Protein AF-A0A8T2VS07-F1 (afdb_monomer_lite)

Foldseek 3Di:
DLVCVVVVVVVVVVVLLVVVVKDWPDKDKDQDDLVNLCVVVVVCPPPPCSVVVSCVSRVHIDMDIDIDDVCCVVVVCLQADDPDLVPRDPNRPCVVPVVVDDDDDDD

Sequence (107 aa):
MADGVQWGLVSKIISRFEEKGFILKALKLLQIHRSFALQHYADLVGKPFFDGLIDYVTSDLVIAMVWYGRGAILTGCKMLRVTKPTNSNPGTIRGDYGVRGGGLGGD

pLDDT: mean 75.75, std 17.91, range [28.39, 95.31]

Organism: Ceratopteris richardii (NCBI:txid49495)

Secondary structure (DSSP, 8-state):
--HHHHTT-HHHHHHHHHHTTPEEEEEEEEEPPHHHHHHHTGGGTTSTTHHHHHHHHHSSEEEEEEEESTTHHHHHHHHH--SSGGGPPTTSHHHHHTTSS--S---

Radius of gyration: 14.72 Å; chains: 1; bounding box: 36×27×40 Å

Structure (mmCIF, N/CA/C/O backbone):
data_AF-A0A8T2VS07-F1
#
_entry.id   AF-A0A8T2VS07-F1
#
loop_
_atom_site.group_PDB
_atom_site.id
_atom_site.type_symbol
_atom_site.label_atom_id
_atom_site.label_alt_id
_atom_site.label_comp_id
_atom_site.label_asym_id
_atom_site.label_entity_id
_atom_site.label_seq_id
_atom_site.pdbx_PDB_ins_code
_atom_site.Cartn_x
_atom_site.Cartn_y
_atom_site.Cartn_z
_atom_site.occupancy
_atom_site.B_iso_or_equiv
_atom_site.auth_seq_id
_atom_site.auth_comp_id
_atom_site.auth_asym_id
_atom_site.auth_atom_id
_atom_site.pdbx_PDB_model_num
ATOM 1 N N . MET A 1 1 ? -3.181 2.421 5.310 1.00 51.22 1 MET A N 1
ATOM 2 C CA . MET A 1 1 ? -2.393 3.585 5.737 1.00 51.22 1 MET A CA 1
ATOM 3 C C . MET A 1 1 ? -3.127 4.790 5.179 1.00 51.22 1 MET A C 1
ATOM 5 O O . MET A 1 1 ? -2.981 5.104 4.003 1.00 51.22 1 MET A O 1
ATOM 9 N N . ALA A 1 2 ? -4.070 5.299 5.978 1.00 51.00 2 ALA A N 1
ATOM 10 C CA . ALA A 1 2 ? -4.873 6.489 5.676 1.00 51.00 2 ALA A CA 1
ATOM 11 C C . ALA A 1 2 ? -4.000 7.765 5.696 1.00 51.00 2 ALA A C 1
ATOM 13 O O . ALA A 1 2 ? -4.179 8.691 4.910 1.00 51.00 2 ALA A O 1
ATOM 14 N N . ASP A 1 3 ? -2.944 7.728 6.503 1.00 57.81 3 ASP A N 1
ATOM 15 C CA . ASP A 1 3 ? -1.847 8.691 6.597 1.00 57.81 3 ASP A CA 1
ATOM 16 C C . ASP A 1 3 ? -1.123 8.983 5.266 1.00 57.81 3 ASP A C 1
ATOM 18 O O . ASP A 1 3 ? -0.740 10.121 4.991 1.00 57.81 3 ASP A O 1
ATOM 22 N N . GLY A 1 4 ? -0.961 7.983 4.394 1.00 58.66 4 GLY A N 1
ATOM 23 C CA . GLY A 1 4 ? -0.286 8.156 3.101 1.00 58.66 4 GLY A CA 1
ATOM 24 C C . GLY A 1 4 ? -0.999 9.127 2.150 1.00 58.66 4 GLY A C 1
ATOM 25 O O . GLY A 1 4 ? -0.343 9.811 1.357 1.00 58.66 4 GLY A O 1
ATOM 26 N N . VAL A 1 5 ? -2.329 9.211 2.249 1.00 58.62 5 VAL A N 1
ATOM 27 C CA . VAL A 1 5 ? -3.150 10.147 1.466 1.00 58.62 5 VAL A CA 1
ATOM 28 C C . VAL A 1 5 ? -3.041 11.551 2.055 1.00 58.62 5 VAL A C 1
ATOM 30 O O . VAL A 1 5 ? -2.762 12.499 1.321 1.00 58.62 5 VAL A O 1
ATOM 33 N N . GLN A 1 6 ? -3.151 11.672 3.381 1.00 58.88 6 GLN A N 1
ATOM 34 C CA . GLN A 1 6 ? -3.092 12.952 4.090 1.00 58.88 6 GLN A CA 1
ATOM 35 C C . GLN A 1 6 ? -1.748 13.680 3.944 1.00 58.88 6 GLN A C 1
ATOM 37 O O . GLN A 1 6 ? -1.704 14.908 3.964 1.00 58.88 6 GLN A O 1
ATOM 42 N N . TRP A 1 7 ? -0.637 12.955 3.783 1.00 62.88 7 TRP A N 1
ATOM 43 C CA . TRP A 1 7 ? 0.704 13.560 3.739 1.00 62.88 7 TRP A CA 1
ATOM 44 C C . TRP A 1 7 ? 1.294 13.716 2.337 1.00 62.88 7 TRP A C 1
ATOM 46 O O . TRP A 1 7 ? 2.499 13.948 2.203 1.00 62.88 7 TRP A O 1
ATOM 56 N N . GLY A 1 8 ? 0.480 13.574 1.286 1.00 70.62 8 GLY A N 1
ATOM 57 C CA . GLY A 1 8 ? 0.947 13.724 -0.096 1.00 70.62 8 GLY A CA 1
ATOM 58 C C . GLY A 1 8 ? 1.995 12.679 -0.496 1.00 70.62 8 GLY A C 1
ATOM 59 O O . GLY A 1 8 ? 2.839 12.934 -1.353 1.00 70.62 8 GLY A O 1
ATOM 60 N N . LEU A 1 9 ? 1.975 11.499 0.135 1.00 78.50 9 LEU A N 1
ATOM 61 C CA . LEU A 1 9 ? 2.920 10.412 -0.147 1.00 78.50 9 LEU A CA 1
ATOM 62 C C . LEU A 1 9 ? 2.495 9.555 -1.341 1.00 78.50 9 LEU A C 1
ATOM 64 O O . LEU A 1 9 ? 3.271 8.727 -1.812 1.00 78.50 9 LEU A O 1
ATOM 68 N N . VAL A 1 10 ? 1.286 9.775 -1.854 1.00 83.00 10 VAL A N 1
ATOM 69 C CA . VAL A 1 10 ? 0.690 9.022 -2.963 1.00 83.00 10 VAL A CA 1
ATOM 70 C C . VAL A 1 10 ? 1.607 8.989 -4.183 1.00 83.00 10 VAL A C 1
ATOM 72 O O . VAL A 1 10 ? 1.910 7.908 -4.682 1.00 83.00 10 VAL A O 1
ATOM 75 N N . SER A 1 11 ? 2.102 10.149 -4.625 1.00 84.00 11 SER A N 1
ATOM 76 C CA . SER A 1 11 ? 3.001 10.242 -5.781 1.00 84.00 11 SER A CA 1
ATOM 77 C C . SER A 1 11 ? 4.289 9.455 -5.554 1.00 84.00 11 SER A C 1
ATOM 79 O O . SER A 1 11 ? 4.669 8.652 -6.394 1.00 84.00 11 SER A O 1
ATOM 81 N N . LYS A 1 12 ? 4.906 9.596 -4.375 1.00 85.00 12 LYS A N 1
ATOM 82 C CA . LYS A 1 12 ? 6.142 8.886 -4.011 1.00 85.00 12 LYS A CA 1
ATOM 83 C C . LYS A 1 12 ? 5.956 7.368 -4.003 1.00 85.00 12 LYS A C 1
ATOM 85 O O . LYS A 1 12 ? 6.845 6.636 -4.431 1.00 85.00 12 LYS A O 1
ATOM 90 N N . ILE A 1 13 ? 4.806 6.889 -3.524 1.00 85.00 13 ILE A N 1
ATOM 91 C CA . ILE A 1 13 ? 4.475 5.461 -3.524 1.00 85.00 13 ILE A CA 1
ATOM 92 C C . ILE A 1 13 ? 4.296 4.964 -4.960 1.00 85.00 13 ILE A C 1
ATOM 94 O O . ILE A 1 13 ? 4.886 3.949 -5.314 1.00 85.00 13 ILE A O 1
ATOM 98 N N . ILE A 1 14 ? 3.530 5.679 -5.786 1.00 89.38 14 ILE A N 1
ATOM 99 C CA . ILE A 1 14 ? 3.314 5.331 -7.198 1.00 89.38 14 ILE A CA 1
ATOM 100 C C . ILE A 1 14 ? 4.652 5.259 -7.940 1.00 89.38 14 ILE A C 1
ATOM 102 O O . ILE A 1 14 ? 4.950 4.221 -8.530 1.00 89.38 14 ILE A O 1
ATOM 106 N N . SER A 1 15 ? 5.501 6.283 -7.808 1.00 89.25 15 SER A N 1
ATOM 107 C CA . SER A 1 15 ? 6.818 6.319 -8.455 1.00 89.25 15 SER A CA 1
ATOM 108 C C . SER A 1 15 ? 7.683 5.117 -8.074 1.00 89.25 15 SER A C 1
ATOM 110 O O . SER A 1 15 ? 8.289 4.506 -8.944 1.00 89.25 15 SER A O 1
ATOM 112 N N . ARG A 1 16 ? 7.673 4.681 -6.806 1.00 86.81 16 ARG A N 1
ATOM 113 C CA . ARG A 1 16 ? 8.420 3.484 -6.366 1.00 86.81 16 ARG A CA 1
ATOM 114 C C . ARG A 1 16 ? 7.972 2.206 -7.079 1.00 86.81 16 ARG A C 1
ATOM 116 O O . ARG A 1 16 ? 8.800 1.332 -7.339 1.00 86.81 16 ARG A O 1
ATOM 123 N N . PHE A 1 17 ? 6.675 2.052 -7.343 1.00 88.25 17 PHE A N 1
ATOM 124 C CA . PHE A 1 17 ? 6.158 0.891 -8.071 1.00 88.25 17 PHE A CA 1
ATOM 125 C C . PHE A 1 17 ? 6.477 0.981 -9.571 1.00 88.25 17 PHE A C 1
ATOM 127 O O . PHE A 1 17 ? 6.886 -0.022 -10.160 1.00 88.25 17 PHE A O 1
ATOM 134 N N . GLU A 1 18 ? 6.377 2.167 -10.168 1.00 89.69 18 GLU A N 1
ATOM 135 C CA . GLU A 1 18 ? 6.711 2.399 -11.580 1.00 89.69 18 GLU A CA 1
ATOM 136 C C . GLU A 1 18 ? 8.211 2.227 -11.867 1.00 89.69 18 GLU A C 1
ATOM 138 O O . GLU A 1 18 ? 8.577 1.540 -12.818 1.00 89.69 18 GLU A O 1
ATOM 143 N N . GLU A 1 19 ? 9.092 2.736 -11.000 1.00 89.62 19 GLU A N 1
ATOM 144 C CA . GLU A 1 19 ? 10.553 2.556 -11.080 1.00 89.62 19 GLU A CA 1
ATOM 145 C C . GLU A 1 19 ? 10.972 1.079 -11.010 1.00 89.62 19 GLU A C 1
ATOM 147 O O . GLU A 1 19 ? 12.015 0.685 -11.533 1.00 89.62 19 GLU A O 1
ATOM 152 N N . LYS A 1 20 ? 10.154 0.229 -10.376 1.00 85.62 20 LYS A N 1
ATOM 153 C CA . LYS A 1 20 ? 10.351 -1.228 -10.348 1.00 85.62 20 LYS A CA 1
ATOM 154 C C . LYS A 1 20 ? 9.809 -1.944 -11.585 1.00 85.62 20 LYS A C 1
ATOM 156 O O . LYS A 1 20 ? 9.953 -3.163 -11.681 1.00 85.62 20 LYS A O 1
ATOM 161 N N . GLY A 1 21 ? 9.235 -1.207 -12.533 1.00 87.75 21 GLY A N 1
ATOM 162 C CA . GLY A 1 21 ? 8.685 -1.729 -13.779 1.00 87.75 21 GLY A CA 1
ATOM 163 C C . GLY A 1 21 ? 7.267 -2.283 -13.645 1.00 87.75 21 GLY A C 1
ATOM 164 O O . GLY A 1 21 ? 6.841 -3.061 -14.502 1.00 87.75 21 GLY A O 1
ATOM 165 N N . PHE A 1 22 ? 6.533 -1.930 -12.582 1.00 92.50 22 PHE A N 1
ATOM 166 C CA . PHE A 1 22 ? 5.112 -2.262 -12.478 1.00 92.50 22 PHE A CA 1
ATOM 167 C C . PHE A 1 22 ? 4.254 -1.242 -13.216 1.00 92.50 22 PHE A C 1
ATOM 169 O O . PHE A 1 22 ? 4.514 -0.045 -13.196 1.00 92.50 22 PHE A O 1
ATOM 176 N N . ILE A 1 23 ? 3.189 -1.735 -13.840 1.00 92.38 23 ILE A N 1
ATOM 177 C CA . ILE A 1 23 ? 2.224 -0.925 -14.577 1.00 92.38 23 ILE A CA 1
ATOM 178 C C . ILE A 1 23 ? 0.999 -0.716 -13.693 1.00 92.38 23 ILE A C 1
ATOM 180 O O . ILE A 1 23 ? 0.361 -1.692 -13.283 1.00 92.38 23 ILE A O 1
ATOM 184 N N . LEU A 1 24 ? 0.641 0.540 -13.431 1.00 93.25 24 LEU A N 1
ATOM 185 C CA . LEU A 1 24 ? -0.611 0.885 -12.763 1.00 93.25 24 LEU A CA 1
ATOM 186 C C . LEU A 1 24 ? -1.781 0.625 -13.719 1.00 93.25 24 LEU A C 1
ATOM 188 O O . LEU A 1 24 ? -1.878 1.236 -14.780 1.00 93.25 24 LEU A O 1
ATOM 192 N N . LYS A 1 25 ? -2.665 -0.312 -13.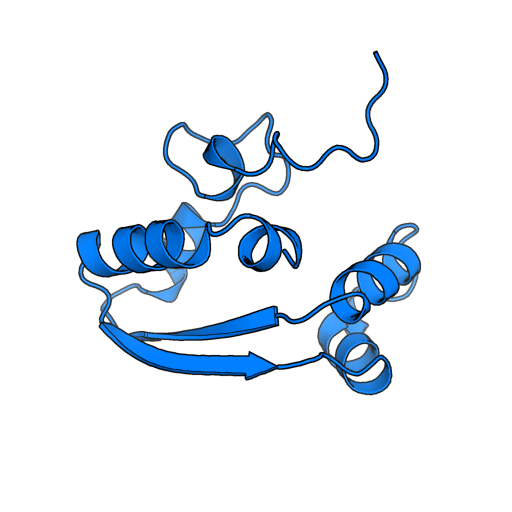368 1.00 95.31 25 LYS A N 1
ATOM 193 C CA . LYS A 1 25 ? -3.840 -0.669 -14.184 1.00 95.31 25 LYS A CA 1
ATOM 194 C C . LYS A 1 25 ? -5.124 -0.008 -13.711 1.00 95.31 25 LYS A C 1
ATOM 196 O O . LYS A 1 25 ? -6.001 0.252 -14.526 1.00 95.31 25 LYS A O 1
ATOM 201 N N . ALA A 1 26 ? -5.240 0.242 -12.413 1.00 93.81 26 ALA A N 1
ATOM 202 C CA . ALA A 1 26 ? -6.385 0.928 -11.838 1.00 93.81 26 ALA A CA 1
ATOM 203 C C . ALA A 1 26 ? -5.967 1.677 -10.576 1.00 93.81 26 ALA A C 1
ATOM 205 O O . ALA A 1 26 ? -5.135 1.191 -9.809 1.00 93.81 26 ALA A O 1
ATOM 206 N N . LEU A 1 27 ? -6.589 2.830 -10.352 1.00 93.25 27 LEU A N 1
ATOM 207 C CA . LEU A 1 27 ? -6.470 3.614 -9.134 1.00 93.25 27 LEU A CA 1
ATOM 208 C C . LEU A 1 27 ? -7.853 4.152 -8.776 1.00 93.25 27 LEU A C 1
ATOM 210 O O . LEU A 1 27 ? -8.569 4.654 -9.641 1.00 93.25 27 LEU A O 1
ATOM 214 N N . LYS A 1 28 ? -8.237 4.034 -7.506 1.00 91.44 28 LYS A N 1
ATOM 215 C CA . LYS A 1 28 ? -9.503 4.557 -6.995 1.00 91.44 28 LYS A CA 1
ATOM 216 C C . LYS A 1 28 ? -9.310 5.133 -5.601 1.00 91.44 28 LYS A C 1
ATOM 218 O O . LYS A 1 28 ? -8.798 4.448 -4.721 1.00 91.44 28 LYS A O 1
ATOM 223 N N . LEU A 1 29 ? -9.760 6.368 -5.404 1.00 89.25 29 LEU A N 1
ATOM 224 C CA . LEU A 1 29 ? -9.941 6.959 -4.081 1.00 89.25 29 LEU A CA 1
ATOM 225 C C . LEU A 1 29 ? -11.315 6.533 -3.555 1.00 89.25 29 LEU A C 1
ATOM 227 O O . LEU A 1 29 ? -12.315 6.664 -4.264 1.00 89.25 29 LEU A O 1
ATOM 231 N N . LEU A 1 30 ? -11.370 5.977 -2.350 1.00 88.94 30 LEU A N 1
ATOM 232 C CA . LEU A 1 30 ? -12.617 5.521 -1.748 1.00 88.94 30 LEU A CA 1
ATOM 233 C C . LEU A 1 30 ? -12.625 5.722 -0.234 1.00 88.94 30 LEU A C 1
ATOM 235 O O . LEU A 1 30 ? -11.613 5.537 0.435 1.00 88.94 30 LEU A O 1
ATOM 239 N N . GLN A 1 31 ? -13.797 6.048 0.301 1.00 87.50 31 GLN A N 1
ATOM 240 C CA . GLN A 1 31 ? -14.056 5.978 1.732 1.00 87.50 31 GLN A CA 1
ATOM 241 C C . GLN A 1 31 ? -14.489 4.555 2.075 1.00 87.50 31 GLN A C 1
ATOM 243 O O . GLN A 1 31 ? -15.440 4.033 1.486 1.00 87.50 31 GLN A O 1
ATOM 248 N N . ILE A 1 32 ? -13.783 3.904 2.996 1.00 89.00 32 ILE A N 1
ATOM 249 C CA . ILE A 1 32 ? -14.129 2.544 3.405 1.00 89.00 32 ILE A CA 1
ATOM 250 C C . ILE A 1 32 ? -15.240 2.610 4.447 1.00 89.00 32 ILE A C 1
ATOM 252 O O . ILE A 1 32 ? -15.074 3.181 5.521 1.00 89.00 32 ILE A O 1
ATOM 256 N N . HIS A 1 33 ? -16.375 1.985 4.142 1.00 89.38 33 HIS A N 1
ATOM 257 C CA . HIS A 1 33 ? -17.452 1.843 5.111 1.00 89.38 33 HIS A CA 1
ATOM 258 C C . HIS A 1 33 ? -17.120 0.747 6.132 1.00 89.38 33 HIS A C 1
ATOM 260 O O . HIS A 1 33 ? -16.552 -0.292 5.782 1.00 89.38 33 HIS A O 1
ATOM 266 N N . ARG A 1 34 ? -17.533 0.939 7.389 1.00 88.62 34 ARG A N 1
ATOM 267 C CA . ARG A 1 34 ? -17.234 0.014 8.496 1.00 88.62 34 ARG A CA 1
ATOM 268 C C . ARG A 1 34 ? -17.656 -1.426 8.215 1.00 88.62 34 ARG A C 1
ATOM 270 O O . ARG A 1 34 ? -16.903 -2.351 8.495 1.00 88.62 34 ARG A O 1
ATOM 277 N N . SER A 1 35 ? -18.820 -1.620 7.597 1.00 90.94 35 SER A N 1
ATOM 278 C CA . SER A 1 35 ? -19.313 -2.948 7.203 1.00 90.94 35 SER A CA 1
ATOM 279 C C . SER A 1 35 ? -18.366 -3.676 6.243 1.00 90.94 35 SER A C 1
ATOM 281 O O . SER A 1 35 ? -18.131 -4.870 6.410 1.00 90.94 35 SER A O 1
ATOM 283 N N . PHE A 1 36 ? -17.781 -2.962 5.278 1.00 90.12 36 PHE A N 1
ATOM 284 C CA . PHE A 1 36 ? -16.803 -3.533 4.355 1.00 90.12 36 PHE A CA 1
ATOM 285 C C . PHE A 1 36 ? -15.481 -3.843 5.064 1.00 90.12 36 PHE A C 1
ATOM 287 O O . PHE A 1 36 ? -14.922 -4.916 4.860 1.00 90.12 36 PHE A O 1
ATOM 294 N N . ALA A 1 37 ? -15.001 -2.948 5.934 1.00 88.56 37 ALA A N 1
ATOM 295 C CA . ALA A 1 37 ? -13.776 -3.174 6.705 1.00 88.56 37 ALA A CA 1
ATOM 296 C C . ALA A 1 37 ? -13.874 -4.425 7.596 1.00 88.56 37 ALA A C 1
ATOM 298 O O . ALA A 1 37 ? -12.940 -5.224 7.634 1.00 88.56 37 ALA A O 1
ATOM 299 N N . LEU A 1 38 ? -15.018 -4.625 8.259 1.00 89.62 38 LEU A N 1
ATOM 300 C CA . LEU A 1 38 ? -15.278 -5.799 9.098 1.00 89.62 38 LEU A CA 1
ATOM 301 C C . LEU A 1 38 ? -15.238 -7.104 8.295 1.00 89.62 38 LEU A C 1
ATOM 303 O O . LEU A 1 38 ? -14.656 -8.081 8.754 1.00 89.62 38 LEU A O 1
ATOM 307 N N . GLN A 1 39 ? -15.809 -7.114 7.087 1.00 91.94 39 GLN A N 1
ATOM 308 C CA . GLN A 1 39 ? -15.732 -8.271 6.189 1.00 91.94 39 GLN A CA 1
ATOM 309 C C . GLN A 1 39 ? -14.303 -8.495 5.681 1.00 91.94 39 GLN A C 1
ATOM 311 O O . GLN A 1 39 ? -13.825 -9.624 5.654 1.00 91.94 39 GLN A O 1
ATOM 316 N N . HIS A 1 40 ? -13.605 -7.420 5.309 1.00 88.75 40 HIS A N 1
ATOM 317 C CA . HIS A 1 40 ? -12.251 -7.488 4.761 1.00 88.75 40 HIS A CA 1
ATOM 318 C C . HIS A 1 40 ? -11.214 -7.985 5.780 1.00 88.75 40 HIS A C 1
ATOM 320 O O . HIS A 1 40 ? -10.247 -8.640 5.402 1.00 88.75 40 HIS A O 1
ATOM 326 N N . TYR A 1 41 ? -11.420 -7.696 7.068 1.00 89.31 41 TYR A N 1
ATOM 327 C CA . TYR A 1 41 ? -10.540 -8.108 8.162 1.00 89.31 41 TYR A CA 1
ATOM 328 C C . TYR A 1 41 ? -11.151 -9.186 9.068 1.00 89.31 41 TYR A C 1
ATOM 330 O O . TYR A 1 41 ? -10.692 -9.348 10.197 1.00 89.31 41 TYR A O 1
ATOM 338 N N . ALA A 1 42 ? -12.143 -9.947 8.594 1.00 90.12 42 ALA A N 1
ATOM 339 C CA . ALA A 1 42 ? -12.839 -10.958 9.397 1.00 90.12 42 ALA A CA 1
ATOM 340 C C . ALA A 1 42 ? -11.885 -11.963 10.083 1.00 90.12 42 ALA A C 1
ATOM 342 O O . ALA A 1 42 ? -12.105 -12.342 11.231 1.00 90.12 42 ALA A O 1
ATOM 343 N N . ASP A 1 43 ? -10.762 -12.304 9.443 1.00 89.12 43 ASP A N 1
ATOM 344 C CA . ASP A 1 43 ? -9.733 -13.209 9.987 1.00 89.12 43 ASP A CA 1
ATOM 345 C C . ASP A 1 43 ? -8.980 -12.656 11.217 1.00 89.12 43 ASP A C 1
ATOM 347 O O . ASP A 1 43 ? -8.189 -13.356 11.853 1.00 89.12 43 ASP A O 1
ATOM 351 N N . LEU A 1 44 ? -9.155 -11.371 11.535 1.00 87.69 44 LEU A N 1
ATOM 352 C CA . LEU A 1 44 ? -8.499 -10.688 12.652 1.00 87.69 44 LEU A CA 1
ATOM 353 C C . LEU A 1 44 ? -9.435 -10.453 13.844 1.00 87.69 44 LEU A C 1
ATOM 355 O O . LEU A 1 44 ? -8.991 -9.883 14.845 1.00 87.69 44 LEU A O 1
ATOM 359 N N . VAL A 1 45 ? -10.691 -10.901 13.760 1.00 88.12 45 VAL A N 1
ATOM 360 C CA . VAL A 1 45 ? -11.667 -10.802 14.850 1.00 88.12 45 VAL A CA 1
ATOM 361 C C . VAL A 1 45 ? -11.126 -11.502 16.102 1.00 88.12 45 VAL A C 1
ATOM 363 O O . VAL A 1 45 ? -10.585 -12.604 16.039 1.00 88.12 45 VAL A O 1
ATOM 366 N N . GLY A 1 46 ? -11.240 -10.834 17.252 1.00 85.75 46 GLY A N 1
ATOM 367 C CA . GLY A 1 46 ? -10.748 -11.334 18.542 1.00 85.75 46 GLY A CA 1
ATOM 368 C C . GLY A 1 46 ? -9.298 -10.962 18.871 1.00 85.75 46 GLY A C 1
ATOM 369 O O . GLY A 1 46 ? -8.834 -11.243 19.975 1.00 85.75 46 GLY A O 1
ATOM 370 N N . LYS A 1 47 ? -8.570 -10.295 17.964 1.00 89.12 47 LYS A N 1
ATOM 371 C CA . LYS A 1 47 ? -7.266 -9.703 18.300 1.00 89.12 47 LYS A CA 1
ATOM 372 C C . LYS A 1 47 ? -7.451 -8.386 19.065 1.00 89.12 47 LYS A C 1
ATOM 374 O O . LYS A 1 47 ? -8.326 -7.604 18.701 1.00 89.12 47 LYS A O 1
ATOM 379 N N . PRO A 1 48 ? -6.586 -8.068 20.048 1.00 86.31 48 PRO A N 1
ATOM 380 C CA . PRO A 1 48 ? -6.753 -6.892 20.914 1.00 86.31 48 PRO A CA 1
ATOM 381 C C . PRO A 1 48 ? -6.674 -5.547 20.173 1.00 86.31 48 PRO A C 1
ATOM 383 O O . PRO A 1 48 ? -7.089 -4.527 20.703 1.00 86.31 48 PRO A O 1
ATOM 386 N N . PHE A 1 49 ? -6.146 -5.533 18.946 1.00 86.12 49 PHE A N 1
ATOM 387 C CA . PHE A 1 49 ? -6.029 -4.342 18.099 1.00 86.12 49 PHE A CA 1
ATOM 388 C C . PHE A 1 49 ? -7.093 -4.271 16.989 1.00 86.12 49 PHE A C 1
ATOM 390 O O . PHE A 1 49 ? -7.013 -3.389 16.136 1.00 86.12 49 PHE A O 1
ATOM 397 N N . PHE A 1 50 ? -8.041 -5.214 16.942 1.00 88.19 50 PHE A N 1
ATOM 398 C CA . PHE A 1 50 ? -8.999 -5.327 15.841 1.00 88.19 50 PHE A CA 1
ATOM 399 C C . PHE A 1 50 ? -9.891 -4.091 15.714 1.00 88.19 50 PHE A C 1
ATOM 401 O O . PHE A 1 50 ? -9.945 -3.497 14.642 1.00 88.19 50 PHE A O 1
ATOM 408 N N . ASP A 1 51 ? -10.520 -3.659 16.806 1.00 87.75 51 ASP A N 1
ATOM 409 C CA . ASP A 1 51 ? -11.428 -2.508 16.770 1.00 87.75 51 ASP A CA 1
ATOM 410 C C . ASP A 1 51 ? -10.692 -1.226 16.360 1.00 87.75 51 ASP A C 1
ATOM 412 O O . ASP A 1 51 ? -11.125 -0.525 15.447 1.00 87.75 51 ASP A O 1
ATOM 416 N N . GLY A 1 52 ? -9.496 -0.999 16.915 1.00 87.44 52 GLY A N 1
ATOM 417 C CA . GLY A 1 52 ? -8.646 0.127 16.524 1.00 87.44 52 GLY A CA 1
ATOM 418 C C . GLY A 1 52 ? -8.206 0.083 15.054 1.00 87.44 52 GLY A C 1
ATOM 419 O O . GLY A 1 52 ? -8.087 1.127 14.419 1.00 87.44 52 GLY A O 1
ATOM 420 N N . LEU A 1 53 ? -8.002 -1.109 14.476 1.00 86.56 53 LEU A N 1
ATOM 421 C CA . LEU A 1 53 ? -7.706 -1.266 13.048 1.00 86.56 53 LEU A CA 1
ATOM 422 C C . LEU A 1 53 ? -8.905 -0.871 12.177 1.00 86.56 53 LEU A C 1
ATOM 424 O O . LEU A 1 53 ? -8.721 -0.197 11.163 1.00 86.56 53 LEU A O 1
ATOM 428 N N . ILE A 1 54 ? -10.113 -1.293 12.552 1.00 89.12 54 ILE A N 1
ATOM 429 C CA . ILE A 1 54 ? -11.337 -0.960 11.815 1.00 89.12 54 ILE A CA 1
ATOM 430 C C . ILE A 1 54 ? -11.587 0.547 11.856 1.00 89.12 54 ILE A C 1
ATOM 432 O O . ILE A 1 54 ? -11.814 1.154 10.808 1.00 89.12 54 ILE A O 1
ATOM 436 N N . ASP A 1 55 ? -11.476 1.160 13.031 1.00 86.62 55 ASP A N 1
ATOM 437 C CA . ASP A 1 55 ? -11.654 2.603 13.190 1.00 86.62 55 ASP A CA 1
ATOM 438 C C . ASP A 1 55 ? -10.592 3.378 12.398 1.00 86.62 55 ASP A C 1
ATOM 440 O O . ASP A 1 55 ? -10.910 4.322 11.679 1.00 86.62 55 ASP A O 1
ATOM 444 N N . TYR A 1 56 ? -9.338 2.922 12.412 1.00 83.94 56 TYR A N 1
ATOM 445 C CA . TYR A 1 56 ? -8.257 3.544 11.646 1.00 83.94 56 TYR A CA 1
ATOM 446 C C . TYR A 1 56 ? -8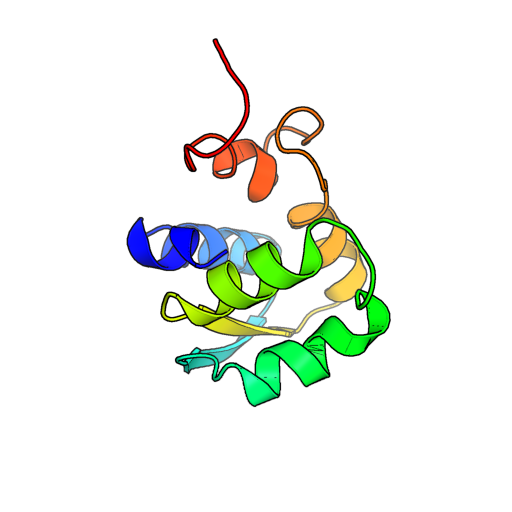.434 3.444 10.122 1.00 83.94 56 TYR A C 1
ATOM 448 O O . TYR A 1 56 ? -8.083 4.367 9.393 1.00 83.94 56 TYR A O 1
ATOM 456 N N . VAL A 1 57 ? -8.940 2.324 9.602 1.00 84.94 57 VAL A N 1
ATOM 457 C CA . VAL A 1 57 ? -9.127 2.144 8.148 1.00 84.94 57 VAL A CA 1
ATOM 458 C C . VAL A 1 57 ? -10.366 2.884 7.637 1.00 84.94 57 VAL A C 1
ATOM 460 O O . VAL A 1 57 ? -10.440 3.207 6.453 1.00 84.94 57 VAL A O 1
ATOM 463 N N . THR A 1 58 ? -11.333 3.150 8.513 1.00 86.62 58 THR A N 1
ATOM 464 C CA . THR A 1 58 ? -12.591 3.829 8.171 1.00 86.62 58 THR A CA 1
ATOM 465 C C . THR A 1 58 ? -12.563 5.334 8.443 1.00 86.62 58 THR A C 1
ATOM 467 O O . THR A 1 58 ? -13.453 6.043 7.975 1.00 86.62 58 THR A O 1
ATOM 470 N N . SER A 1 59 ? -11.550 5.829 9.163 1.00 84.31 59 SER A N 1
ATOM 471 C CA . SER A 1 59 ? -11.446 7.235 9.568 1.00 84.31 59 SER A CA 1
ATOM 472 C C . SER A 1 59 ? -11.196 8.203 8.413 1.00 84.31 59 SER A C 1
ATOM 474 O O . SER A 1 59 ? -11.544 9.376 8.533 1.00 84.31 59 SER A O 1
ATOM 476 N N . ASP A 1 60 ? -10.621 7.740 7.300 1.00 81.56 60 ASP A N 1
ATOM 477 C CA . ASP A 1 60 ? -10.303 8.597 6.160 1.00 81.56 60 ASP A CA 1
ATOM 478 C C . ASP A 1 60 ? -10.358 7.849 4.817 1.00 81.56 60 ASP A C 1
ATOM 480 O O . ASP A 1 60 ? -10.567 6.634 4.732 1.00 81.56 60 ASP A O 1
ATOM 484 N N . LEU A 1 61 ? -10.171 8.604 3.741 1.00 84.44 61 LEU A N 1
ATOM 485 C CA . LEU A 1 61 ? -10.080 8.128 2.378 1.00 84.44 61 LEU A CA 1
ATOM 486 C C . LEU A 1 61 ? -8.835 7.267 2.169 1.00 84.44 61 LEU A C 1
ATOM 488 O O . LEU A 1 61 ? -7.713 7.601 2.549 1.00 84.44 61 LEU A O 1
ATOM 492 N N . VAL A 1 62 ? -9.041 6.163 1.463 1.00 86.94 62 VAL A N 1
ATOM 493 C CA . VAL A 1 62 ? -7.997 5.223 1.079 1.00 86.94 62 VAL A CA 1
ATOM 494 C C . VAL A 1 62 ? -7.875 5.210 -0.436 1.00 86.94 62 VAL A C 1
ATOM 496 O O . VAL A 1 62 ? -8.865 5.235 -1.168 1.00 86.94 62 VAL A O 1
ATOM 499 N N . ILE A 1 63 ? -6.639 5.139 -0.921 1.00 88.50 63 ILE A N 1
ATOM 500 C CA . ILE A 1 63 ? -6.358 4.915 -2.337 1.00 88.50 63 ILE A CA 1
ATOM 501 C C . ILE A 1 63 ? -6.111 3.424 -2.552 1.00 88.50 63 ILE A C 1
ATOM 503 O O . ILE A 1 63 ? -5.113 2.873 -2.086 1.00 88.50 63 ILE A O 1
ATOM 507 N N . ALA A 1 64 ? -7.015 2.777 -3.282 1.00 90.00 64 ALA A N 1
ATOM 508 C CA . ALA A 1 64 ? -6.810 1.433 -3.797 1.00 90.00 64 ALA A CA 1
ATOM 509 C C . ALA A 1 64 ? -6.132 1.498 -5.168 1.00 90.00 64 ALA A C 1
ATOM 511 O O . ALA A 1 64 ? -6.526 2.284 -6.031 1.00 90.00 64 ALA A O 1
ATOM 512 N N . MET A 1 65 ? -5.126 0.650 -5.375 1.00 92.31 65 MET A N 1
ATOM 513 C CA . MET A 1 65 ? -4.365 0.563 -6.622 1.00 92.31 65 MET A CA 1
ATOM 514 C C . MET A 1 65 ? -4.225 -0.889 -7.066 1.00 92.31 65 MET A C 1
ATOM 516 O O . MET A 1 65 ? -4.080 -1.785 -6.234 1.00 92.31 65 MET A O 1
ATOM 520 N N . VAL A 1 66 ? -4.216 -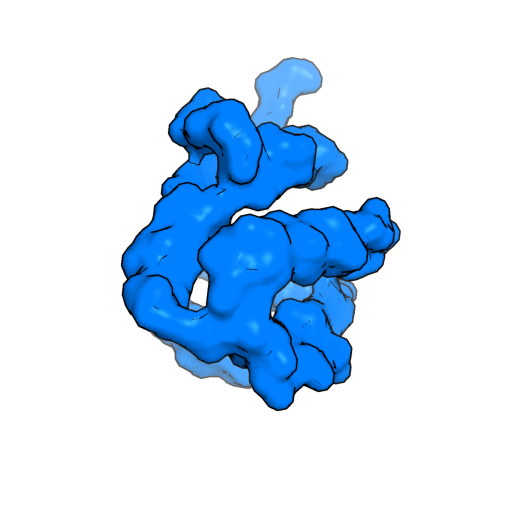1.106 -8.380 1.00 92.50 66 VAL A N 1
ATOM 521 C CA . VAL A 1 66 ? -3.961 -2.407 -9.004 1.00 92.50 66 VAL A CA 1
ATOM 522 C C . VAL A 1 66 ? -2.699 -2.310 -9.849 1.00 92.50 66 VAL A C 1
ATOM 524 O O . VAL A 1 66 ? -2.644 -1.539 -10.807 1.00 92.50 66 VAL A O 1
ATOM 527 N N . TRP A 1 67 ? -1.706 -3.126 -9.505 1.00 92.81 67 TRP A N 1
ATOM 528 C CA . TRP A 1 67 ? -0.399 -3.160 -10.157 1.00 92.81 67 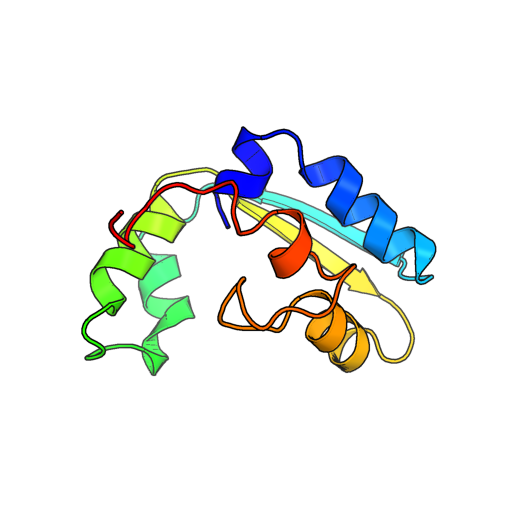TRP A CA 1
ATOM 529 C C . TRP A 1 67 ? -0.217 -4.447 -10.959 1.00 92.81 67 TRP A C 1
ATOM 531 O O . TRP A 1 67 ? -0.506 -5.539 -10.471 1.00 92.81 67 TRP A O 1
ATOM 541 N N . TYR A 1 68 ? 0.295 -4.318 -12.181 1.00 92.38 68 TYR A N 1
ATOM 542 C CA . TYR A 1 68 ? 0.572 -5.429 -13.085 1.00 92.38 68 TYR A CA 1
ATOM 543 C C . TYR A 1 68 ? 2.067 -5.534 -13.399 1.00 92.38 68 TYR A C 1
ATOM 545 O O . TYR A 1 68 ? 2.718 -4.542 -13.717 1.00 92.38 68 TYR A O 1
ATOM 553 N N . GLY A 1 69 ? 2.603 -6.753 -13.360 1.00 91.31 69 GLY A N 1
ATOM 554 C CA . GLY A 1 69 ? 3.971 -7.058 -13.772 1.00 91.31 69 GLY A CA 1
ATOM 555 C C . GLY A 1 69 ? 4.429 -8.432 -13.286 1.00 91.31 69 GLY A C 1
ATOM 556 O O . GLY A 1 69 ? 3.772 -9.075 -12.461 1.00 91.31 69 GLY A O 1
ATOM 557 N N . ARG A 1 70 ? 5.570 -8.907 -13.795 1.00 88.62 70 ARG A N 1
ATOM 558 C CA . ARG A 1 70 ? 6.129 -10.201 -13.376 1.00 88.62 70 ARG A CA 1
ATOM 559 C C . ARG A 1 70 ? 6.561 -10.143 -11.912 1.00 88.62 70 ARG A C 1
ATOM 561 O O . ARG A 1 70 ? 7.305 -9.256 -11.512 1.00 88.62 70 ARG A O 1
ATOM 568 N N . GLY A 1 71 ? 6.080 -11.094 -11.111 1.00 85.31 71 GLY A N 1
ATOM 569 C CA . GLY A 1 71 ? 6.399 -11.159 -9.684 1.00 85.31 71 GLY A CA 1
ATOM 570 C C . GLY A 1 71 ? 5.810 -10.017 -8.845 1.00 85.31 71 GLY A C 1
ATOM 571 O O . GLY A 1 71 ? 6.297 -9.789 -7.740 1.00 85.31 71 GLY A O 1
ATOM 572 N N . ALA A 1 72 ? 4.772 -9.318 -9.329 1.00 82.94 72 ALA A N 1
ATOM 573 C CA . ALA A 1 72 ? 4.177 -8.161 -8.647 1.00 82.94 72 ALA A CA 1
ATOM 574 C C . ALA A 1 72 ? 3.762 -8.447 -7.196 1.00 82.94 72 ALA A C 1
ATOM 576 O O . ALA A 1 72 ? 3.978 -7.612 -6.323 1.00 82.94 72 ALA A O 1
ATOM 577 N N . ILE A 1 73 ? 3.252 -9.650 -6.910 1.00 83.38 73 ILE A N 1
ATOM 578 C CA . ILE A 1 73 ? 2.862 -10.048 -5.550 1.00 83.38 73 ILE A CA 1
ATOM 579 C C . ILE A 1 73 ? 4.092 -10.159 -4.641 1.00 83.38 73 ILE A C 1
ATOM 581 O O . ILE A 1 73 ? 4.159 -9.494 -3.613 1.00 83.38 73 ILE A O 1
ATOM 585 N N . LEU A 1 74 ? 5.092 -10.964 -5.017 1.00 82.62 74 LEU A N 1
ATOM 586 C CA . LEU A 1 74 ? 6.278 -1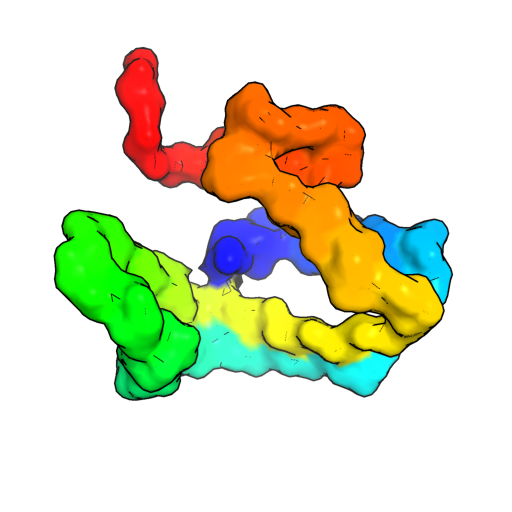1.195 -4.182 1.00 82.62 74 LEU A CA 1
ATOM 587 C C . LEU A 1 74 ? 7.092 -9.913 -3.983 1.00 82.62 74 LEU A C 1
ATOM 589 O O . LEU A 1 74 ? 7.500 -9.605 -2.864 1.00 82.62 74 LEU A O 1
ATOM 593 N N . THR A 1 75 ? 7.318 -9.156 -5.054 1.00 81.94 75 THR A N 1
ATOM 594 C CA . THR A 1 75 ? 8.082 -7.906 -5.008 1.00 81.94 75 THR A CA 1
ATOM 595 C C . THR A 1 75 ? 7.301 -6.805 -4.299 1.00 81.94 75 THR A C 1
ATOM 597 O O . THR A 1 75 ? 7.866 -6.127 -3.446 1.00 81.94 75 THR A O 1
ATOM 600 N N . GLY A 1 76 ? 5.998 -6.673 -4.566 1.00 81.19 76 GLY A N 1
ATOM 601 C CA . GLY A 1 76 ? 5.129 -5.731 -3.864 1.00 81.19 76 GLY A CA 1
ATOM 602 C C . GLY A 1 76 ? 5.070 -6.029 -2.368 1.00 81.19 76 GLY A C 1
ATOM 603 O O . GLY A 1 76 ? 5.249 -5.126 -1.552 1.00 81.19 76 GLY A O 1
ATOM 604 N N . CYS A 1 77 ? 4.950 -7.305 -1.987 1.00 78.62 77 CYS A N 1
ATOM 605 C CA . CYS A 1 77 ? 5.096 -7.713 -0.596 1.00 78.62 77 CYS A CA 1
ATOM 606 C C . CYS A 1 77 ? 6.466 -7.313 -0.044 1.00 78.62 77 CYS A C 1
ATOM 608 O O . CYS A 1 77 ? 6.500 -6.705 1.010 1.00 78.62 77 CYS A O 1
ATOM 610 N N . LYS A 1 78 ? 7.589 -7.563 -0.722 1.00 78.81 78 LYS A N 1
ATOM 611 C CA . LYS A 1 78 ? 8.915 -7.146 -0.218 1.00 78.81 78 LYS A CA 1
ATOM 612 C C . LYS A 1 78 ? 9.047 -5.626 -0.034 1.00 78.81 78 LYS A C 1
ATOM 614 O O . LYS A 1 78 ? 9.674 -5.190 0.923 1.00 78.81 78 LYS A O 1
ATOM 619 N N . MET A 1 79 ? 8.448 -4.827 -0.915 1.00 73.94 79 MET A N 1
ATOM 620 C CA . MET A 1 79 ? 8.481 -3.357 -0.840 1.00 73.94 79 MET A 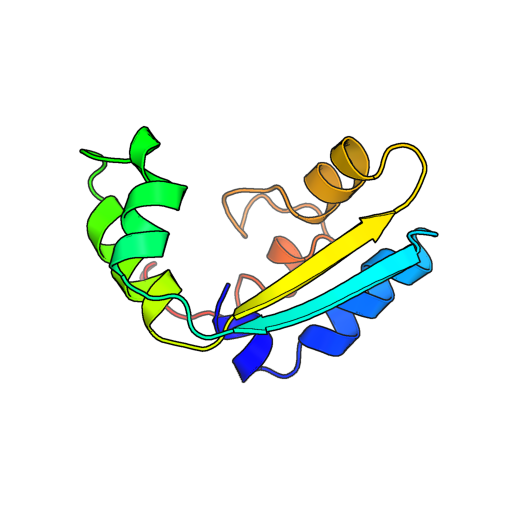CA 1
ATOM 621 C C . MET A 1 79 ? 7.622 -2.792 0.299 1.00 73.94 79 MET A C 1
ATOM 623 O O . MET A 1 79 ? 7.948 -1.747 0.866 1.00 73.94 79 MET A O 1
ATOM 627 N N . LEU A 1 80 ? 6.515 -3.470 0.615 1.00 71.62 80 LEU A N 1
ATOM 628 C CA . LEU A 1 80 ? 5.538 -3.039 1.616 1.00 71.62 80 LEU A CA 1
ATOM 629 C C . LEU A 1 80 ? 5.767 -3.668 2.994 1.00 71.62 80 LEU A C 1
ATOM 631 O O . LEU A 1 80 ? 5.395 -3.085 4.013 1.00 71.62 80 LEU A O 1
ATOM 635 N N . ARG A 1 81 ? 6.297 -4.891 3.037 1.00 54.06 81 ARG A N 1
ATOM 636 C CA . ARG A 1 81 ? 6.222 -5.772 4.201 1.00 54.06 81 ARG A CA 1
ATOM 637 C C . ARG A 1 81 ? 7.479 -5.655 5.040 1.00 54.06 81 ARG A C 1
ATOM 639 O O . ARG A 1 81 ? 8.417 -6.420 4.866 1.00 54.06 81 ARG A O 1
ATOM 646 N N . VAL A 1 82 ? 7.378 -4.796 6.047 1.00 50.25 82 VAL A N 1
ATOM 647 C CA . VAL A 1 82 ? 7.775 -5.135 7.413 1.00 50.25 82 VAL A CA 1
ATOM 648 C C . VAL A 1 82 ? 6.691 -4.602 8.354 1.00 50.25 82 VAL A C 1
ATOM 650 O O . VAL A 1 82 ? 6.294 -3.442 8.282 1.00 50.25 82 VAL A O 1
ATOM 653 N N . THR A 1 83 ? 6.143 -5.468 9.210 1.00 49.03 83 THR A N 1
ATOM 654 C CA . THR A 1 83 ? 5.014 -5.135 10.100 1.00 49.03 83 THR A CA 1
ATOM 655 C C . THR A 1 83 ? 5.374 -4.051 11.126 1.00 49.03 83 THR A C 1
ATOM 657 O O . THR A 1 83 ? 4.484 -3.339 11.580 1.00 49.03 83 THR A O 1
ATOM 660 N N . LYS A 1 84 ? 6.666 -3.880 11.443 1.00 44.53 84 LYS A N 1
ATOM 661 C CA . LYS A 1 84 ? 7.202 -2.834 12.325 1.00 44.53 84 LYS A CA 1
ATOM 662 C C . LYS A 1 84 ? 8.132 -1.883 11.544 1.00 44.53 84 LYS A C 1
ATOM 664 O O . LYS A 1 84 ? 9.051 -2.381 10.891 1.00 44.53 84 LYS A O 1
ATOM 669 N N . PRO A 1 85 ? 7.957 -0.548 11.639 1.00 50.50 85 PRO A N 1
ATOM 670 C CA . PRO A 1 85 ? 8.836 0.428 10.981 1.00 50.50 85 PRO A CA 1
ATOM 671 C C . PRO A 1 85 ? 10.306 0.257 11.382 1.00 50.50 85 PRO A C 1
ATOM 673 O O . PRO A 1 85 ? 11.187 0.320 10.536 1.00 50.50 85 PRO A O 1
ATOM 676 N N . THR A 1 86 ? 10.561 -0.083 12.648 1.00 48.16 86 THR A N 1
ATOM 677 C CA . THR A 1 86 ? 11.902 -0.240 13.236 1.00 48.16 86 THR A CA 1
ATOM 678 C C . THR A 1 86 ? 12.719 -1.408 12.684 1.00 48.16 86 THR A C 1
ATOM 680 O O . THR A 1 86 ? 13.933 -1.415 12.835 1.00 48.16 86 THR A O 1
ATOM 683 N N . ASN A 1 87 ? 12.077 -2.380 12.030 1.00 48.97 87 ASN A N 1
ATOM 684 C CA . ASN A 1 87 ? 12.745 -3.542 11.431 1.00 48.97 87 ASN A CA 1
ATOM 685 C C . ASN A 1 87 ? 12.761 -3.473 9.895 1.00 48.97 87 ASN A C 1
ATOM 687 O O . ASN A 1 87 ? 12.991 -4.476 9.218 1.00 48.97 87 ASN A O 1
ATOM 691 N N . SER A 1 88 ? 12.392 -2.315 9.343 1.00 52.22 88 SER A N 1
ATOM 692 C CA . SER A 1 88 ? 12.263 -2.107 7.908 1.00 52.22 88 SER A CA 1
ATOM 693 C C . SER A 1 88 ? 13.629 -1.900 7.274 1.00 52.22 88 SER A C 1
ATOM 695 O O . SER A 1 88 ? 14.389 -1.039 7.708 1.00 52.22 88 SER A O 1
ATOM 697 N N . ASN A 1 89 ? 13.928 -2.651 6.211 1.00 49.25 89 ASN A N 1
ATOM 698 C CA . ASN A 1 89 ? 15.114 -2.367 5.410 1.00 49.25 89 ASN A CA 1
ATOM 699 C C . ASN A 1 89 ? 15.009 -0.938 4.836 1.00 49.25 89 ASN A C 1
ATOM 701 O O . ASN A 1 89 ? 13.911 -0.552 4.396 1.00 49.25 89 ASN A O 1
ATOM 705 N N . PRO A 1 90 ? 16.119 -0.175 4.807 1.00 49.09 90 PRO A N 1
ATOM 706 C CA . PRO A 1 90 ? 16.166 1.134 4.162 1.00 49.09 90 PRO A CA 1
ATOM 707 C C . PRO A 1 90 ? 15.608 1.053 2.733 1.00 49.09 90 PRO A C 1
ATOM 709 O O . PRO A 1 90 ? 15.987 0.156 1.975 1.00 49.09 90 PRO A O 1
ATOM 712 N N . GLY A 1 91 ? 14.682 1.947 2.364 1.00 57.44 91 GLY A N 1
ATOM 713 C CA . GLY A 1 91 ? 14.070 1.966 1.029 1.00 57.44 91 GLY A CA 1
ATOM 714 C C . GLY A 1 91 ? 12.743 1.203 0.884 1.00 57.44 91 GLY A C 1
ATOM 715 O O . GLY A 1 91 ? 12.217 1.094 -0.228 1.00 57.44 91 GLY A O 1
ATOM 716 N N . THR A 1 92 ? 12.161 0.691 1.973 1.00 63.50 92 THR A N 1
ATOM 717 C CA . THR A 1 92 ? 10.772 0.188 1.981 1.00 63.50 92 THR A CA 1
ATOM 718 C C . THR A 1 92 ? 9.790 1.304 2.335 1.00 63.50 92 THR A C 1
ATOM 720 O O . THR A 1 92 ? 10.118 2.221 3.083 1.00 63.50 92 THR A O 1
ATOM 723 N N . ILE A 1 93 ? 8.550 1.220 1.842 1.00 68.50 93 ILE A N 1
ATOM 724 C CA . ILE A 1 93 ? 7.540 2.277 2.056 1.00 68.50 93 ILE A CA 1
ATOM 725 C C . ILE A 1 93 ? 7.270 2.494 3.556 1.00 68.50 93 ILE A C 1
ATOM 727 O O . ILE A 1 93 ? 7.117 3.628 4.003 1.00 68.50 93 ILE A O 1
ATOM 731 N N . ARG A 1 94 ? 7.259 1.419 4.356 1.00 65.75 94 ARG A N 1
ATOM 732 C CA . ARG A 1 94 ? 7.060 1.502 5.813 1.00 65.75 94 ARG A CA 1
ATOM 733 C C . ARG A 1 94 ? 8.298 1.965 6.582 1.00 65.75 94 ARG A C 1
ATOM 735 O O . ARG A 1 94 ? 8.122 2.602 7.613 1.00 65.75 94 ARG A O 1
ATOM 742 N N . GLY A 1 95 ? 9.508 1.679 6.104 1.00 58.44 95 GLY A N 1
ATOM 743 C CA . GLY A 1 95 ? 10.736 2.198 6.714 1.00 58.44 95 GLY A CA 1
ATOM 744 C C . GLY A 1 95 ? 10.895 3.699 6.493 1.00 58.44 95 GLY A C 1
ATOM 745 O O . GLY A 1 95 ? 11.202 4.429 7.427 1.00 58.44 95 GLY A O 1
ATOM 746 N N . ASP A 1 96 ? 10.596 4.163 5.278 1.00 63.75 96 ASP A N 1
ATOM 747 C CA . ASP A 1 96 ? 10.808 5.560 4.893 1.00 63.75 96 ASP A CA 1
ATOM 748 C C . ASP A 1 96 ? 9.682 6.490 5.381 1.00 63.75 96 ASP A C 1
ATOM 750 O O . ASP A 1 96 ? 9.923 7.669 5.639 1.00 63.75 96 ASP A O 1
ATOM 754 N N . TYR A 1 97 ? 8.449 5.981 5.510 1.00 65.00 97 TYR A N 1
ATOM 755 C CA . TYR A 1 97 ? 7.280 6.808 5.845 1.00 65.00 97 TYR A CA 1
ATOM 756 C C . TYR A 1 97 ? 6.513 6.376 7.100 1.00 65.00 97 TYR A C 1
ATOM 758 O O . TYR A 1 97 ? 5.707 7.152 7.605 1.00 65.00 97 TYR A O 1
ATOM 766 N N . GLY A 1 98 ? 6.768 5.184 7.648 1.00 56.19 98 GLY A N 1
ATOM 767 C CA . GLY A 1 98 ? 6.016 4.654 8.792 1.00 56.19 98 GLY A CA 1
ATOM 768 C C . GLY A 1 98 ? 6.341 5.300 10.142 1.00 56.19 98 GLY A C 1
ATOM 769 O O . GLY A 1 98 ? 5.557 5.148 11.069 1.00 56.19 98 GLY A O 1
ATOM 770 N N . VAL A 1 99 ? 7.458 6.026 10.267 1.00 51.50 99 VAL A N 1
ATOM 771 C CA . VAL A 1 99 ? 7.857 6.720 11.514 1.00 51.50 99 VAL A CA 1
ATOM 772 C C . VAL A 1 99 ? 7.136 8.063 11.678 1.00 51.50 99 VAL A C 1
ATOM 774 O O . VAL A 1 99 ? 7.001 8.574 12.783 1.00 51.50 99 VAL A O 1
ATOM 777 N N . ARG A 1 100 ? 6.628 8.645 10.585 1.00 47.12 100 ARG A N 1
ATOM 778 C CA . ARG A 1 100 ? 6.003 9.976 10.613 1.00 47.12 100 ARG A CA 1
ATOM 779 C C . ARG A 1 100 ? 4.553 9.956 11.121 1.00 47.12 100 ARG A C 1
ATOM 781 O O . ARG A 1 100 ? 3.993 11.017 11.379 1.00 47.12 100 ARG A O 1
ATOM 788 N N . GLY A 1 101 ? 3.975 8.766 11.307 1.00 43.66 101 GLY A N 1
ATOM 789 C CA . GLY A 1 101 ? 2.705 8.563 12.000 1.00 43.66 101 GLY A CA 1
ATOM 790 C C . GLY A 1 101 ? 2.895 8.414 13.490 1.00 43.66 101 GLY A C 1
ATOM 791 O O . GLY A 1 101 ? 3.061 7.306 13.989 1.00 43.66 101 GLY A O 1
ATOM 792 N N . GLY A 1 102 ? 2.855 9.542 14.195 1.00 41.59 102 GLY A N 1
ATOM 793 C CA . GLY A 1 102 ? 2.737 9.546 15.646 1.00 41.59 102 GLY A CA 1
ATOM 794 C C . GLY A 1 102 ? 1.500 8.761 16.085 1.00 41.59 102 GLY A C 1
ATOM 795 O O . GLY A 1 102 ? 0.386 9.050 15.648 1.00 41.59 102 GLY A O 1
ATOM 796 N N . GLY A 1 103 ? 1.713 7.767 16.947 1.00 37.94 103 GLY A N 1
ATOM 797 C CA . GLY A 1 103 ? 0.642 7.022 17.594 1.00 37.94 103 GLY A CA 1
ATOM 798 C C . GLY A 1 103 ? 1.093 5.686 18.175 1.00 37.94 103 GLY A C 1
ATOM 799 O O . GLY A 1 103 ? 0.912 4.654 17.539 1.00 37.94 103 GLY A O 1
ATOM 800 N N . LEU A 1 104 ? 1.569 5.742 19.426 1.00 39.25 104 LEU A N 1
ATOM 801 C CA . LEU A 1 104 ? 1.836 4.650 20.382 1.00 39.25 104 LEU A CA 1
ATOM 802 C C . LEU A 1 104 ? 3.245 4.031 20.385 1.00 39.25 104 LEU A C 1
ATOM 804 O O . LEU A 1 104 ? 3.470 2.891 19.984 1.00 39.25 104 LEU A O 1
ATOM 808 N N . GLY A 1 105 ? 4.164 4.777 20.992 1.00 28.39 105 GLY A N 1
ATOM 809 C CA . GLY A 1 105 ? 5.382 4.282 21.626 1.00 28.39 105 GLY A CA 1
ATOM 810 C C . GLY A 1 105 ? 6.005 5.453 22.370 1.00 28.39 105 GLY A C 1
ATOM 811 O O . GLY A 1 105 ? 6.448 6.389 21.716 1.00 28.39 105 GLY A O 1
ATOM 812 N N . GLY A 1 106 ? 5.903 5.455 23.700 1.00 34.91 106 GLY A N 1
ATOM 813 C CA . GLY A 1 106 ? 6.458 6.514 24.532 1.00 34.91 106 GLY A CA 1
ATOM 814 C C . GLY A 1 106 ? 7.970 6.596 24.386 1.00 34.91 106 GLY A C 1
ATOM 815 O O . GLY A 1 106 ? 8.632 5.567 24.484 1.00 34.91 106 GLY A O 1
ATOM 816 N N . ASP A 1 107 ? 8.430 7.817 24.145 1.00 31.34 107 ASP A N 1
ATOM 817 C CA . ASP A 1 107 ? 9.384 8.532 24.989 1.00 31.34 107 ASP A CA 1
ATOM 818 C C . ASP A 1 107 ? 8.747 9.894 25.328 1.00 31.34 107 ASP A C 1
ATOM 820 O O . ASP A 1 107 ? 8.073 10.457 24.427 1.00 31.34 107 ASP A O 1
#

InterPro domains:
  IPR001564 Nucleoside diphosphate kinase [PR01243] (40-59)
  IPR001564 Nucleoside diphosphate kinase [PR01243] (60-77)
  IPR001564 Nucleoside diphosphate kinase [PR01243] (81-97)
  IPR034907 Nucleoside diphosphate kinase-like domain [PF00334] (3-100)
  IPR034907 Nucleoside diphosphate kinase-like domain [SM00562] (3-105)
  IPR036850 Nucleoside diphosphate kinase-like domain superfamily [G3DSA:3.30.70.141] (2-102)
  IPR036850 Nucleoside diphosphate kinase-like domain superfamily [SSF54919] (3-100)